Protein AF-A0AAE8IS30-F1 (afdb_monomer)

Radius of gyration: 17.92 Å; Cα contacts (8 Å, |Δi|>4): 76; chains: 1; bounding box: 55×31×48 Å

Secondary structure (DSSP, 8-state):
------------------HHHHHHHTTS-HHHHHHHHHHHHH-SS-S-EEEEHHHHHHHHT--HHHHHHHHHHHHHTTHHHHH-S-EEEE-----------

Sequence (101 aa):
MNNISCASPTSEKFYKLTEAEYLAALQLKPAERDLLFYLRVRDPFGDGLEINVAEIAEALGRHRATINSALNVLRKQGWLEHGFKTVRTIALKTKEAIAEA

St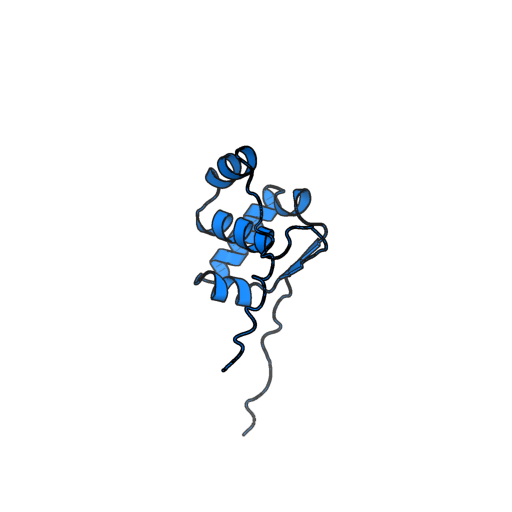ructure (mmCIF, N/CA/C/O backbone):
data_AF-A0AAE8IS30-F1
#
_entry.id   AF-A0AAE8IS30-F1
#
loop_
_atom_site.group_PDB
_atom_site.id
_atom_site.type_symbol
_atom_site.label_atom_id
_atom_site.label_alt_id
_atom_site.label_comp_id
_atom_site.label_asym_id
_atom_site.label_entity_id
_atom_site.label_seq_id
_atom_site.pdbx_PDB_ins_code
_atom_site.Cartn_x
_atom_site.Cartn_y
_atom_site.Cartn_z
_atom_site.occupancy
_atom_site.B_iso_or_equiv
_atom_site.auth_seq_id
_atom_site.auth_comp_id
_atom_site.auth_asym_id
_atom_site.auth_atom_id
_atom_site.pdbx_PDB_model_num
ATOM 1 N N . MET A 1 1 ? -33.528 -4.053 -38.305 1.00 39.59 1 MET A N 1
ATOM 2 C CA . MET A 1 1 ? -33.405 -3.469 -36.954 1.00 39.59 1 MET A CA 1
ATOM 3 C C . MET A 1 1 ? -32.308 -4.219 -36.216 1.00 39.59 1 MET A C 1
ATOM 5 O O . MET A 1 1 ? -32.459 -5.419 -36.034 1.00 39.59 1 MET A O 1
ATOM 9 N N . ASN A 1 2 ? -31.205 -3.562 -35.850 1.00 44.62 2 ASN A N 1
ATOM 10 C CA . ASN A 1 2 ? -30.149 -4.200 -35.058 1.00 44.62 2 ASN A CA 1
ATOM 11 C C . ASN A 1 2 ? -30.464 -4.019 -33.572 1.00 44.62 2 ASN A C 1
ATOM 13 O O . ASN A 1 2 ? -30.446 -2.899 -33.067 1.00 44.62 2 ASN A O 1
ATOM 17 N N . ASN A 1 3 ? -30.760 -5.125 -32.891 1.00 52.59 3 ASN A N 1
ATOM 18 C CA . ASN A 1 3 ? -30.913 -5.167 -31.442 1.00 52.59 3 ASN A CA 1
ATOM 19 C C . ASN A 1 3 ? -29.529 -5.050 -30.797 1.00 52.59 3 ASN A C 1
ATOM 21 O O . ASN A 1 3 ? -28.789 -6.028 -30.716 1.00 52.59 3 ASN A O 1
ATOM 25 N N . ILE A 1 4 ? -29.179 -3.847 -30.348 1.00 60.62 4 ILE A N 1
ATOM 26 C CA . ILE A 1 4 ? -28.051 -3.642 -29.441 1.00 60.62 4 ILE A CA 1
ATOM 27 C C . ILE A 1 4 ? -28.549 -4.060 -28.059 1.00 60.62 4 ILE A C 1
ATOM 29 O O . ILE A 1 4 ? -29.212 -3.296 -27.361 1.00 60.62 4 ILE A O 1
ATOM 33 N N . SER A 1 5 ? -28.292 -5.310 -27.685 1.00 57.50 5 SER A N 1
ATOM 34 C CA . SER A 1 5 ? -28.435 -5.757 -26.304 1.00 57.50 5 SER A CA 1
ATOM 35 C C . SER A 1 5 ? -27.429 -4.977 -25.457 1.00 57.50 5 SER A C 1
ATOM 37 O O . SER A 1 5 ? -26.232 -5.249 -25.510 1.00 57.50 5 SER A O 1
ATOM 39 N N . CYS A 1 6 ? -27.898 -3.976 -24.708 1.00 52.19 6 CYS A N 1
ATOM 40 C CA . CYS A 1 6 ? -27.100 -3.327 -23.675 1.00 52.19 6 CYS A CA 1
ATOM 41 C C . CYS A 1 6 ? -26.669 -4.400 -22.670 1.00 52.19 6 CYS A C 1
ATOM 43 O O . CYS A 1 6 ? -27.495 -4.898 -21.904 1.00 52.19 6 CYS A O 1
ATOM 45 N N . ALA A 1 7 ? -25.389 -4.775 -22.690 1.00 56.78 7 ALA A N 1
ATOM 46 C CA . ALA A 1 7 ? -24.789 -5.518 -21.596 1.00 56.78 7 ALA A CA 1
ATOM 47 C C . ALA A 1 7 ? -24.973 -4.662 -20.337 1.00 56.78 7 ALA A C 1
ATOM 49 O O . ALA A 1 7 ? -24.486 -3.533 -20.272 1.00 56.78 7 ALA A O 1
ATOM 50 N N . SER A 1 8 ? -25.760 -5.155 -19.384 1.00 53.88 8 SER A N 1
ATOM 51 C CA . SER A 1 8 ? -25.936 -4.526 -18.076 1.00 53.88 8 SER A CA 1
ATOM 52 C C . SER A 1 8 ? -24.560 -4.173 -17.502 1.00 53.88 8 SER A C 1
ATOM 54 O O . SER A 1 8 ? -23.682 -5.039 -17.558 1.00 53.88 8 SER A O 1
ATOM 56 N N . PRO A 1 9 ? -24.350 -2.945 -16.982 1.00 52.75 9 PRO A N 1
ATOM 57 C CA . PRO A 1 9 ? -23.058 -2.552 -16.441 1.00 52.75 9 PRO A CA 1
ATOM 58 C C . PRO A 1 9 ? -22.686 -3.572 -15.375 1.00 52.75 9 PRO A C 1
ATOM 60 O O . PRO A 1 9 ? -23.438 -3.777 -14.418 1.00 52.75 9 PRO A O 1
ATOM 63 N N . THR A 1 10 ? -21.570 -4.269 -15.593 1.00 53.75 10 THR A N 1
ATOM 64 C CA . THR A 1 10 ? -20.946 -5.127 -14.593 1.00 53.75 10 THR A CA 1
ATOM 65 C C . THR A 1 10 ? -20.976 -4.342 -13.294 1.00 53.75 10 THR A C 1
ATOM 67 O O . THR A 1 10 ? -20.493 -3.215 -13.261 1.00 53.75 10 THR A O 1
ATOM 70 N N . SER A 1 11 ? -21.637 -4.857 -12.260 1.00 54.97 11 SER A N 1
ATOM 71 C CA . SER A 1 11 ? -21.710 -4.184 -10.968 1.00 54.97 11 SER A CA 1
ATOM 72 C C . SER A 1 11 ? -20.298 -4.160 -10.380 1.00 54.97 11 SER A C 1
ATOM 74 O O . SER A 1 11 ? -19.905 -5.077 -9.657 1.00 54.97 11 SER A O 1
ATOM 76 N N . GLU A 1 12 ? -19.504 -3.171 -10.779 1.00 58.47 12 GLU A N 1
ATOM 77 C CA . GLU A 1 12 ? -18.154 -2.924 -10.304 1.00 58.47 12 GLU A CA 1
ATOM 78 C C . GLU A 1 12 ? -18.292 -2.577 -8.825 1.00 58.47 12 GLU A C 1
ATOM 80 O O . GLU A 1 12 ? -18.749 -1.502 -8.439 1.00 58.47 12 GLU A O 1
ATOM 85 N N . LYS A 1 13 ? -18.021 -3.559 -7.965 1.00 61.16 13 LYS A N 1
ATOM 86 C CA . LYS A 1 13 ? -18.073 -3.379 -6.517 1.00 61.16 13 LYS A CA 1
ATOM 87 C C . LYS A 1 13 ? -16.886 -2.501 -6.129 1.00 61.16 13 LYS A C 1
ATOM 89 O O . LYS A 1 13 ? -15.789 -3.000 -5.905 1.00 61.16 13 LYS A O 1
ATOM 94 N N . PHE A 1 14 ? -17.097 -1.190 -6.099 1.00 66.81 14 PHE A N 1
ATOM 95 C CA . PHE A 1 14 ? -16.091 -0.242 -5.639 1.00 66.81 14 PHE A CA 1
ATOM 96 C C . PHE A 1 14 ? -15.856 -0.405 -4.136 1.00 66.81 14 PHE A C 1
ATOM 98 O O . PHE A 1 14 ? -16.801 -0.565 -3.357 1.00 66.81 14 PHE A O 1
ATOM 105 N N . TYR A 1 15 ? -14.592 -0.330 -3.720 1.00 68.62 15 TYR A N 1
ATOM 106 C CA . TYR A 1 15 ? -14.245 -0.287 -2.305 1.00 68.62 15 TYR A CA 1
ATOM 107 C C . TYR A 1 15 ? -14.795 1.005 -1.686 1.00 68.62 15 TYR A C 1
ATOM 109 O O . TYR A 1 15 ? -14.411 2.107 -2.086 1.00 68.62 15 TYR A O 1
ATOM 117 N N . LYS A 1 16 ? -15.701 0.885 -0.708 1.00 73.56 16 LYS A N 1
ATOM 118 C CA . LYS A 1 16 ? -16.236 2.045 0.009 1.00 73.56 16 LYS A CA 1
ATOM 119 C C . LYS A 1 16 ? -15.232 2.479 1.071 1.00 73.56 16 LYS A C 1
ATOM 121 O O . LYS A 1 16 ? -15.190 1.910 2.156 1.00 73.56 16 LYS A O 1
ATOM 126 N N . LEU A 1 17 ? -14.439 3.494 0.746 1.00 76.88 17 LEU A N 1
ATOM 127 C CA . LEU A 1 17 ? -13.472 4.063 1.674 1.00 76.88 17 LEU A CA 1
ATOM 128 C C . LEU A 1 17 ? -14.189 4.783 2.825 1.00 76.88 17 LEU A C 1
ATOM 130 O O . LEU A 1 17 ? -15.024 5.657 2.590 1.00 76.88 17 LEU A O 1
ATOM 134 N N . THR A 1 18 ? -13.872 4.414 4.065 1.00 82.00 18 THR A N 1
ATOM 135 C CA . THR A 1 18 ? -14.403 5.100 5.250 1.00 82.00 18 THR A CA 1
ATOM 136 C C . THR A 1 18 ? -13.586 6.353 5.579 1.00 82.00 18 THR A C 1
ATOM 138 O O . THR A 1 18 ? -12.395 6.431 5.282 1.00 82.00 18 THR A O 1
ATOM 141 N N . GLU A 1 19 ? -14.214 7.347 6.212 1.00 79.88 19 GLU A N 1
ATOM 142 C CA . GLU A 1 19 ? -13.539 8.599 6.594 1.00 79.88 19 GLU A CA 1
ATOM 143 C C . GLU A 1 19 ? -12.360 8.351 7.547 1.00 79.88 19 GLU A C 1
ATOM 145 O O . GLU A 1 19 ? -11.279 8.904 7.359 1.00 79.88 19 GLU A O 1
ATOM 150 N N . ALA A 1 20 ? -12.536 7.456 8.522 1.00 78.62 20 ALA A N 1
ATOM 151 C CA . ALA A 1 20 ? -11.481 7.081 9.459 1.00 78.62 20 ALA A CA 1
ATOM 152 C C . ALA A 1 20 ? -10.278 6.434 8.751 1.00 78.62 20 ALA A C 1
ATOM 154 O O . ALA A 1 20 ? -9.133 6.785 9.038 1.00 78.62 20 ALA A O 1
ATOM 155 N N . GLU A 1 21 ? -10.523 5.537 7.787 1.00 74.75 21 GLU A N 1
ATOM 156 C CA . GLU A 1 21 ? -9.452 4.958 6.970 1.00 74.75 21 GLU A CA 1
ATOM 157 C C . GLU A 1 21 ? -8.755 6.020 6.121 1.00 74.75 21 GLU A C 1
ATOM 159 O O . GLU A 1 21 ? -7.533 6.000 6.013 1.00 74.75 21 GLU A O 1
ATOM 164 N N . TYR A 1 22 ? -9.501 6.968 5.549 1.00 81.50 22 TYR A N 1
ATOM 165 C CA . TYR A 1 22 ? -8.920 8.047 4.754 1.00 81.50 22 TYR A CA 1
ATOM 166 C C . TYR A 1 22 ? -8.019 8.970 5.587 1.00 81.50 22 TYR A C 1
ATOM 168 O O . TYR A 1 22 ? -6.905 9.285 5.166 1.00 81.50 22 TYR A O 1
ATOM 176 N N . LEU A 1 23 ? -8.453 9.359 6.789 1.00 83.56 23 LEU A N 1
ATOM 177 C CA . LEU A 1 23 ? -7.661 10.188 7.704 1.00 83.56 23 LEU A CA 1
ATOM 178 C C . LEU A 1 23 ? -6.384 9.483 8.161 1.00 83.56 23 LEU A C 1
ATOM 180 O O . LEU A 1 23 ? -5.316 10.091 8.201 1.00 83.56 23 LEU A O 1
ATOM 184 N N . ALA A 1 24 ? -6.470 8.191 8.460 1.00 79.62 24 ALA A N 1
ATOM 185 C CA . ALA A 1 24 ? -5.298 7.418 8.831 1.00 79.62 24 ALA A CA 1
ATOM 186 C C . ALA A 1 24 ? -4.371 7.176 7.618 1.00 79.62 24 ALA A C 1
ATOM 188 O O . ALA A 1 24 ? -3.151 7.250 7.760 1.00 79.62 24 ALA A O 1
ATOM 189 N N . ALA A 1 25 ? -4.925 7.023 6.409 1.00 79.75 25 ALA A N 1
ATOM 190 C CA . ALA A 1 25 ? -4.168 6.939 5.159 1.00 79.75 25 ALA A CA 1
ATOM 191 C C . ALA A 1 25 ? -3.437 8.247 4.791 1.00 79.75 25 ALA A C 1
ATOM 193 O O . ALA A 1 25 ? -2.419 8.206 4.101 1.00 79.75 25 ALA A O 1
ATOM 194 N N . LEU A 1 26 ? -3.922 9.409 5.244 1.00 82.19 26 LEU A N 1
ATOM 195 C CA . LEU A 1 26 ? -3.265 10.705 5.022 1.00 82.19 26 LEU A CA 1
ATOM 196 C C . LEU A 1 26 ? -1.935 10.854 5.773 1.00 82.19 26 LEU A C 1
ATOM 198 O O . LEU A 1 26 ? -1.099 11.647 5.348 1.00 82.19 26 LEU A O 1
ATOM 202 N N . GLN A 1 27 ? -1.723 10.086 6.845 1.00 84.50 27 GLN A N 1
ATOM 203 C CA . GLN A 1 27 ? -0.465 10.091 7.601 1.00 84.50 27 GLN A CA 1
AT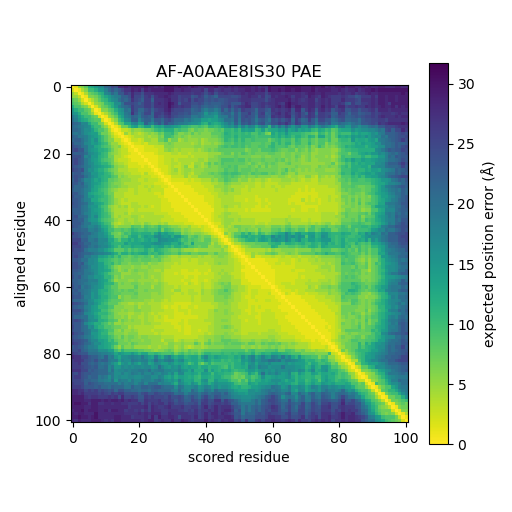OM 204 C C . GLN A 1 27 ? 0.649 9.285 6.914 1.00 84.50 27 GLN A C 1
ATOM 206 O O . GLN A 1 27 ? 1.812 9.363 7.314 1.00 84.50 27 GLN A O 1
ATOM 211 N N . LEU A 1 28 ? 0.305 8.504 5.887 1.00 84.06 28 LEU A N 1
ATOM 212 C CA . LEU A 1 28 ? 1.251 7.728 5.095 1.00 84.06 28 LEU A CA 1
ATOM 213 C C . LEU A 1 28 ? 1.823 8.550 3.940 1.00 84.06 28 LEU A C 1
ATOM 215 O O . LEU A 1 28 ? 1.233 9.523 3.460 1.00 84.06 28 LEU A O 1
ATOM 219 N N . LYS A 1 29 ? 2.981 8.124 3.433 1.00 87.50 29 LYS A N 1
ATOM 220 C CA . LYS A 1 29 ? 3.536 8.722 2.217 1.00 87.50 29 LYS A CA 1
ATOM 221 C C . LYS A 1 29 ? 2.607 8.456 1.030 1.00 87.50 29 LYS A C 1
ATOM 223 O O . LYS A 1 29 ? 1.948 7.416 0.986 1.00 87.50 29 LYS A O 1
ATOM 228 N N . PRO A 1 30 ? 2.624 9.316 -0.006 1.00 85.75 30 PRO A N 1
ATOM 229 C CA . PRO A 1 30 ? 1.774 9.141 -1.182 1.00 85.75 30 PRO A CA 1
ATOM 230 C C . PRO A 1 30 ? 1.877 7.737 -1.792 1.00 85.75 30 PRO A C 1
ATOM 232 O O . PRO A 1 30 ? 0.860 7.099 -2.020 1.00 85.75 30 PRO A O 1
ATOM 235 N N . ALA A 1 31 ? 3.099 7.211 -1.934 1.00 84.00 31 ALA A N 1
ATOM 236 C CA . ALA A 1 31 ? 3.334 5.880 -2.495 1.00 84.00 31 ALA A CA 1
ATOM 237 C C . ALA A 1 31 ? 2.817 4.726 -1.614 1.00 84.00 31 ALA A C 1
ATOM 239 O O . ALA A 1 31 ? 2.450 3.677 -2.134 1.00 84.00 31 ALA A O 1
ATOM 240 N N . GLU A 1 32 ? 2.797 4.903 -0.291 1.00 85.31 32 GLU A N 1
ATOM 241 C CA . GLU A 1 32 ? 2.268 3.913 0.657 1.00 85.31 32 GLU A CA 1
ATOM 242 C C . GLU A 1 32 ? 0.739 3.889 0.618 1.00 85.31 32 GLU A C 1
ATOM 244 O O . GLU A 1 32 ? 0.131 2.822 0.599 1.00 85.31 32 GLU A O 1
ATOM 249 N N . ARG A 1 33 ? 0.123 5.069 0.537 1.00 87.25 33 ARG A N 1
ATOM 250 C CA . ARG A 1 33 ? -1.324 5.230 0.398 1.00 87.25 33 ARG A CA 1
ATOM 251 C C . ARG A 1 33 ? -1.844 4.693 -0.936 1.00 87.25 33 ARG A C 1
ATOM 253 O O . ARG A 1 33 ? -2.824 3.954 -0.940 1.00 87.25 33 ARG A O 1
ATOM 260 N N . ASP A 1 34 ? -1.181 5.026 -2.043 1.00 86.88 34 ASP A N 1
ATOM 261 C CA . ASP A 1 34 ? -1.549 4.530 -3.377 1.00 86.88 34 ASP A CA 1
ATOM 262 C C . ASP A 1 34 ? -1.519 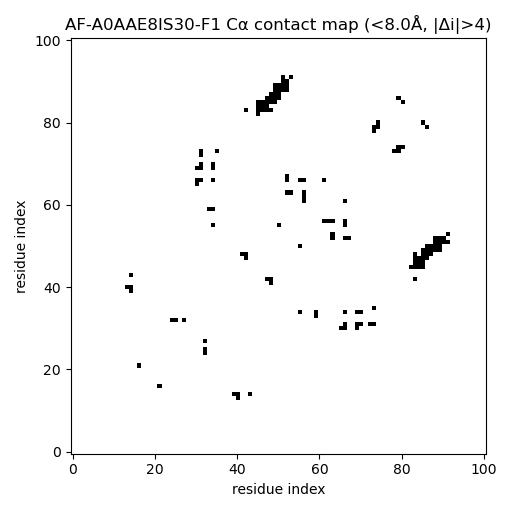2.996 -3.404 1.00 86.88 34 ASP A C 1
ATOM 264 O O . ASP A 1 34 ? -2.442 2.346 -3.895 1.00 86.88 34 ASP A O 1
ATOM 268 N N . LEU A 1 35 ? -0.484 2.412 -2.794 1.00 86.38 35 LEU A N 1
ATOM 269 C CA . LEU A 1 35 ? -0.353 0.972 -2.635 1.00 86.38 35 LEU A CA 1
ATOM 270 C C . LEU A 1 35 ? -1.478 0.380 -1.773 1.00 86.38 35 LEU A C 1
ATOM 272 O O . LEU A 1 35 ? -2.092 -0.601 -2.181 1.00 86.38 35 LEU A O 1
ATOM 276 N N . LEU A 1 36 ? -1.774 0.966 -0.608 1.00 85.31 36 LEU A N 1
ATOM 277 C CA . LEU A 1 36 ? -2.854 0.511 0.276 1.00 85.31 36 LEU A CA 1
ATOM 278 C C . LEU A 1 36 ? -4.198 0.462 -0.467 1.00 85.31 36 LEU A C 1
ATOM 280 O O . LEU A 1 36 ? -4.909 -0.542 -0.407 1.00 85.31 36 LEU A O 1
ATOM 284 N N . PHE A 1 37 ? -4.534 1.527 -1.197 1.00 84.12 37 PHE A N 1
ATOM 285 C CA . PHE A 1 37 ? -5.786 1.597 -1.947 1.00 84.12 37 PHE A CA 1
ATOM 286 C C . PHE A 1 37 ? -5.816 0.630 -3.125 1.00 84.12 37 PHE A C 1
ATOM 288 O O . PHE A 1 37 ? -6.837 -0.021 -3.343 1.00 84.12 37 PHE A O 1
ATOM 295 N N . TYR A 1 38 ? -4.696 0.456 -3.828 1.00 85.75 38 TYR A N 1
ATOM 296 C CA . TYR A 1 38 ? -4.586 -0.551 -4.880 1.00 85.75 38 TYR A CA 1
ATOM 297 C C . TYR A 1 38 ? -4.891 -1.962 -4.352 1.00 85.75 38 TYR A C 1
ATOM 299 O O . TYR A 1 38 ? -5.652 -2.711 -4.969 1.00 85.75 38 TYR A O 1
ATOM 307 N N . LEU A 1 39 ? -4.360 -2.309 -3.176 1.00 81.19 39 LEU A N 1
ATOM 308 C CA . LEU A 1 39 ? -4.616 -3.604 -2.541 1.00 81.19 39 LEU A CA 1
ATOM 309 C C . LEU A 1 39 ? -6.080 -3.768 -2.123 1.00 81.19 39 LEU A C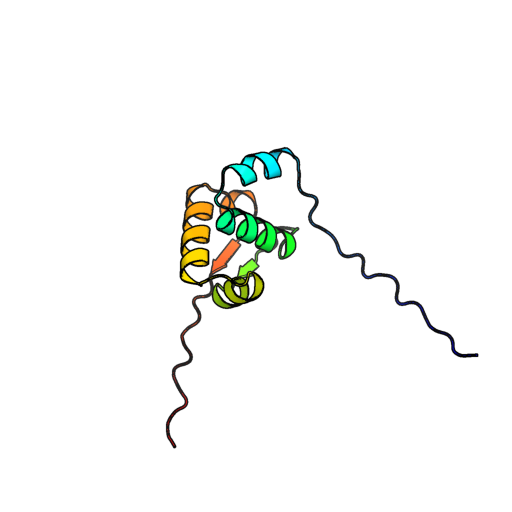 1
ATOM 311 O O . LEU A 1 39 ? -6.662 -4.821 -2.367 1.00 81.19 39 LEU A O 1
ATOM 315 N N . ARG A 1 40 ? -6.700 -2.728 -1.555 1.00 79.38 40 ARG A N 1
ATOM 316 C CA . ARG A 1 40 ? -8.116 -2.755 -1.145 1.00 79.38 40 ARG A CA 1
ATOM 317 C C . ARG A 1 40 ? -9.081 -2.928 -2.313 1.00 79.38 40 ARG A C 1
ATOM 319 O O . ARG A 1 40 ? -10.098 -3.596 -2.167 1.00 79.38 40 ARG A O 1
ATOM 326 N N . VAL A 1 41 ? -8.770 -2.341 -3.467 1.00 81.81 41 VAL A N 1
ATOM 327 C CA . VAL A 1 41 ? -9.576 -2.515 -4.685 1.00 81.81 41 VAL A CA 1
ATOM 328 C C . VAL A 1 41 ? -9.436 -3.933 -5.238 1.00 81.81 41 VAL A C 1
ATOM 330 O O . VAL A 1 41 ? -10.411 -4.497 -5.727 1.00 81.81 41 VAL A O 1
ATOM 333 N N . ARG A 1 42 ? -8.239 -4.524 -5.152 1.00 79.56 42 ARG A N 1
ATOM 334 C CA . ARG A 1 42 ? -7.975 -5.892 -5.619 1.00 79.56 42 ARG A CA 1
ATOM 335 C C . ARG A 1 42 ? -8.590 -6.967 -4.729 1.00 79.56 42 ARG A C 1
ATOM 337 O O . ARG A 1 42 ? -9.044 -7.974 -5.261 1.00 79.56 42 ARG A O 1
ATOM 344 N N . ASP A 1 43 ? -8.595 -6.761 -3.417 1.00 73.75 43 ASP A N 1
ATOM 345 C CA . ASP A 1 43 ? -9.17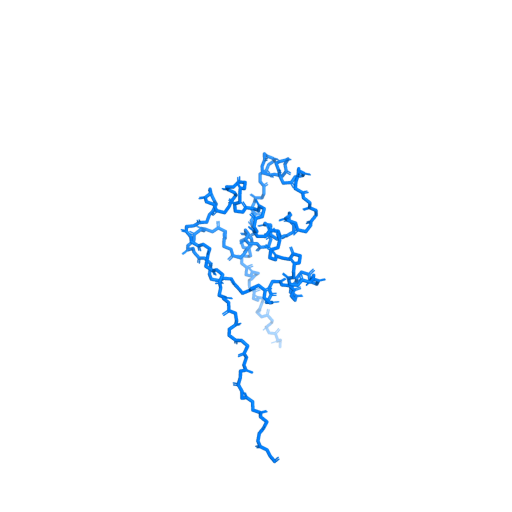9 -7.692 -2.451 1.00 73.75 43 ASP A CA 1
ATOM 346 C C . ASP A 1 43 ? -10.115 -6.956 -1.477 1.00 73.75 43 ASP A C 1
ATOM 348 O O . ASP A 1 43 ? -9.755 -6.685 -0.329 1.00 73.75 43 ASP A O 1
ATOM 352 N N . PRO A 1 44 ? -11.332 -6.600 -1.928 1.00 67.56 44 PRO A N 1
ATOM 353 C CA . PRO A 1 44 ? -12.298 -5.892 -1.093 1.00 67.56 44 PRO A CA 1
ATOM 354 C C . PRO A 1 44 ? -12.903 -6.777 0.007 1.00 67.56 44 PRO A C 1
ATOM 356 O O . PRO A 1 44 ? -13.453 -6.242 0.968 1.00 67.56 44 PRO A O 1
ATOM 359 N N . PHE A 1 45 ? -12.818 -8.109 -0.120 1.00 64.94 45 PHE A N 1
ATOM 360 C CA . PHE A 1 45 ? -13.433 -9.073 0.805 1.00 64.94 45 PHE A CA 1
ATOM 361 C C . PHE A 1 45 ? -12.428 -9.812 1.698 1.00 64.94 45 PHE A C 1
ATOM 363 O O . PHE A 1 45 ? -12.842 -10.511 2.624 1.00 64.94 45 PHE A O 1
ATOM 370 N N . GLY A 1 46 ? -11.123 -9.617 1.489 1.00 65.12 46 GLY A N 1
ATOM 371 C CA . GLY A 1 46 ? -10.101 -10.183 2.361 1.00 65.12 46 GLY A CA 1
ATOM 372 C C . GLY A 1 46 ? -9.915 -11.689 2.171 1.00 65.12 46 GLY A C 1
ATOM 373 O O . GLY A 1 46 ? -9.544 -12.357 3.136 1.00 65.12 46 GLY A O 1
ATOM 374 N N . ASP A 1 47 ? -10.195 -12.245 0.987 1.00 63.75 47 ASP A N 1
ATOM 375 C CA . ASP A 1 47 ? -10.073 -13.692 0.724 1.00 63.75 47 ASP A CA 1
ATOM 376 C C . ASP A 1 47 ? -8.618 -14.147 0.518 1.00 63.75 47 ASP A C 1
ATOM 378 O O . ASP A 1 47 ? -8.336 -15.336 0.369 1.00 63.75 47 ASP A O 1
ATOM 382 N N . GLY A 1 48 ? -7.676 -13.207 0.625 1.00 63.12 48 GLY A N 1
ATOM 383 C CA . GLY A 1 48 ? -6.254 -13.455 0.469 1.00 63.12 48 GLY A CA 1
ATOM 384 C C . GLY A 1 48 ? -5.821 -13.103 -0.944 1.00 63.12 48 GLY A C 1
ATOM 385 O O . GLY A 1 48 ? -6.402 -13.549 -1.931 1.00 63.12 48 GLY A O 1
ATOM 386 N N . LEU A 1 49 ? -4.776 -12.284 -1.033 1.00 69.50 49 LEU A N 1
ATOM 387 C CA . LEU A 1 49 ? -4.272 -11.770 -2.295 1.00 69.50 49 LEU A CA 1
ATOM 388 C C . LEU A 1 49 ? -2.805 -12.160 -2.441 1.00 69.50 49 LEU A C 1
ATOM 390 O O . LEU A 1 49 ? -1.937 -11.733 -1.670 1.00 69.50 49 LEU A O 1
ATOM 394 N N . GLU A 1 50 ? -2.522 -12.965 -3.460 1.00 70.12 50 GLU A N 1
ATOM 395 C CA . GLU A 1 50 ? -1.161 -13.130 -3.952 1.00 70.12 50 GLU A CA 1
ATOM 396 C C . GLU A 1 50 ? -0.826 -11.924 -4.816 1.00 70.12 50 GLU A C 1
ATOM 398 O O . GLU A 1 50 ? -1.467 -11.660 -5.833 1.00 70.12 50 GLU A O 1
ATOM 403 N N . ILE A 1 51 ? 0.164 -11.154 -4.374 1.00 73.44 51 ILE A N 1
ATOM 404 C CA . ILE A 1 51 ? 0.560 -9.925 -5.048 1.00 73.44 51 ILE A CA 1
ATOM 405 C C . ILE A 1 51 ? 2.002 -9.995 -5.495 1.00 73.44 51 ILE A C 1
ATOM 407 O O . ILE A 1 51 ? 2.923 -10.305 -4.735 1.00 73.44 51 ILE A O 1
ATOM 411 N N . ASN A 1 52 ? 2.185 -9.622 -6.751 1.00 80.25 52 ASN A N 1
ATOM 412 C CA . ASN A 1 52 ? 3.474 -9.480 -7.380 1.00 80.25 52 ASN A CA 1
ATOM 413 C C . ASN A 1 52 ? 3.907 -8.012 -7.343 1.00 80.25 52 ASN A C 1
ATOM 415 O O . ASN A 1 52 ? 3.248 -7.127 -7.890 1.00 80.25 52 ASN A O 1
ATOM 419 N N . VAL A 1 53 ? 5.053 -7.755 -6.714 1.00 80.12 53 VAL A N 1
ATOM 420 C CA . VAL A 1 53 ? 5.606 -6.402 -6.570 1.00 80.12 53 VAL A CA 1
ATOM 421 C C . VAL A 1 53 ? 5.898 -5.757 -7.927 1.00 80.12 53 VAL A C 1
ATOM 423 O O . VAL A 1 53 ? 5.771 -4.542 -8.054 1.00 80.12 53 VAL A O 1
ATOM 426 N N . ALA A 1 54 ? 6.279 -6.537 -8.944 1.00 78.44 54 ALA A N 1
ATOM 427 C CA . ALA A 1 54 ? 6.539 -5.994 -10.274 1.00 78.44 54 ALA A CA 1
ATOM 428 C C . ALA A 1 54 ? 5.255 -5.520 -10.956 1.00 78.44 54 ALA A C 1
ATOM 430 O O . ALA A 1 54 ? 5.232 -4.398 -11.446 1.00 78.44 54 ALA A O 1
ATOM 431 N N . GLU A 1 55 ? 4.187 -6.313 -10.897 1.00 82.94 55 GLU A N 1
ATOM 432 C CA . GLU A 1 55 ? 2.898 -5.930 -11.481 1.00 82.94 55 GLU A CA 1
ATOM 433 C C . GLU A 1 55 ? 2.307 -4.708 -10.781 1.00 82.94 55 GLU A C 1
ATOM 435 O O . GLU A 1 55 ? 1.777 -3.817 -11.434 1.00 82.94 55 GLU A O 1
ATOM 440 N N . ILE A 1 56 ? 2.450 -4.616 -9.455 1.00 84.56 56 ILE A N 1
ATOM 441 C CA . ILE A 1 56 ? 2.029 -3.422 -8.714 1.00 84.56 56 ILE A CA 1
ATOM 442 C C . ILE A 1 56 ? 2.860 -2.200 -9.121 1.00 84.56 56 ILE A C 1
ATOM 444 O O . ILE A 1 56 ? 2.322 -1.109 -9.289 1.00 84.56 56 ILE A O 1
ATOM 448 N N . ALA A 1 57 ? 4.175 -2.370 -9.263 1.00 84.75 57 ALA A N 1
ATOM 449 C CA . ALA A 1 57 ? 5.068 -1.299 -9.684 1.00 84.75 57 ALA A CA 1
ATOM 450 C C . ALA A 1 57 ? 4.702 -0.780 -11.086 1.00 84.75 57 ALA A C 1
ATOM 452 O O . ALA A 1 57 ? 4.675 0.432 -11.289 1.00 84.75 57 ALA A O 1
ATOM 453 N N . GLU A 1 58 ? 4.362 -1.678 -12.014 1.00 86.75 58 GLU A N 1
ATOM 454 C CA . GLU A 1 58 ? 3.878 -1.333 -13.355 1.00 86.75 58 GLU A CA 1
ATOM 455 C C . GLU A 1 58 ? 2.503 -0.655 -13.311 1.00 86.75 58 GLU A C 1
ATOM 457 O O . GLU A 1 58 ? 2.333 0.404 -13.910 1.00 86.75 58 GLU A O 1
ATOM 462 N N . ALA A 1 59 ? 1.555 -1.189 -12.535 1.00 86.25 59 ALA A N 1
ATOM 463 C CA . ALA A 1 59 ? 0.210 -0.628 -12.403 1.00 86.25 59 ALA A CA 1
ATOM 464 C C . ALA A 1 59 ? 0.201 0.777 -11.776 1.00 86.25 59 ALA A C 1
ATOM 466 O O . ALA A 1 59 ? -0.580 1.634 -12.180 1.00 86.25 59 ALA A O 1
ATOM 467 N N . LEU A 1 60 ? 1.075 1.023 -10.795 1.00 85.56 60 LEU A N 1
ATOM 468 C CA . LEU A 1 60 ? 1.207 2.319 -10.124 1.00 85.56 60 LEU A CA 1
ATOM 469 C C . LEU A 1 60 ? 2.215 3.257 -10.810 1.00 85.56 60 LEU A C 1
ATOM 471 O O . LEU A 1 60 ? 2.362 4.403 -10.381 1.00 85.56 60 LEU A O 1
ATOM 475 N N . GLY A 1 61 ? 2.950 2.791 -11.827 1.00 86.94 61 GLY A N 1
ATOM 476 C CA . GLY A 1 61 ? 4.012 3.562 -12.483 1.00 86.94 61 GLY A CA 1
ATOM 477 C C . GLY A 1 61 ? 5.146 3.973 -11.532 1.00 86.94 61 GLY A C 1
ATOM 478 O O . GLY A 1 61 ? 5.696 5.070 -11.641 1.00 86.94 61 GLY A O 1
ATOM 479 N N . ARG A 1 62 ? 5.479 3.130 -10.547 1.00 86.00 62 ARG A N 1
ATOM 480 C CA . ARG A 1 62 ? 6.505 3.398 -9.521 1.00 86.00 62 ARG A CA 1
ATOM 481 C C . ARG A 1 62 ? 7.657 2.404 -9.608 1.00 86.00 62 ARG A C 1
ATOM 483 O O . ARG A 1 62 ? 7.523 1.304 -10.126 1.00 86.00 62 ARG A O 1
ATOM 490 N N . HIS A 1 63 ? 8.802 2.753 -9.023 1.00 86.38 63 HIS A N 1
ATOM 491 C CA . HIS A 1 63 ? 9.910 1.809 -8.900 1.00 86.38 63 HIS A CA 1
ATOM 492 C C . HIS A 1 63 ? 9.601 0.693 -7.893 1.00 86.38 63 HIS A C 1
ATOM 494 O O . HIS A 1 63 ? 9.082 0.935 -6.80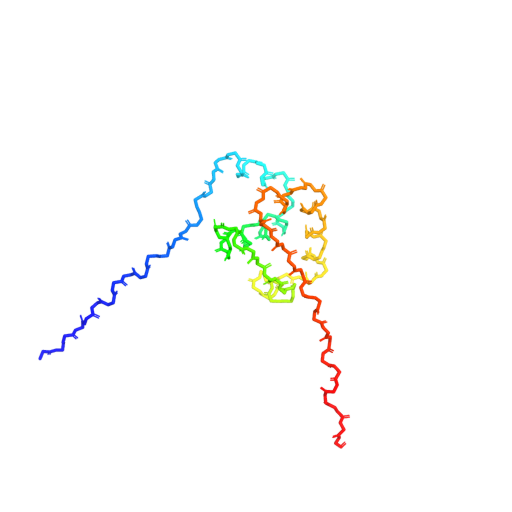2 1.00 86.38 63 HIS A O 1
ATOM 500 N N . ARG A 1 64 ? 10.042 -0.531 -8.213 1.00 82.69 64 ARG A N 1
ATOM 501 C CA . ARG A 1 64 ? 9.917 -1.715 -7.340 1.00 82.69 64 ARG A CA 1
ATOM 502 C C . ARG A 1 64 ? 10.503 -1.492 -5.942 1.00 82.69 64 ARG A C 1
ATOM 504 O O . ARG A 1 64 ? 9.943 -1.968 -4.962 1.00 82.69 64 ARG A O 1
ATOM 511 N N . ALA A 1 65 ? 11.603 -0.742 -5.833 1.00 83.62 65 ALA A N 1
ATOM 512 C CA . ALA A 1 65 ? 12.212 -0.395 -4.546 1.00 83.62 65 ALA A CA 1
ATOM 513 C C . ALA A 1 65 ? 11.273 0.453 -3.670 1.00 83.62 65 ALA A C 1
ATOM 515 O O . ALA A 1 65 ? 11.162 0.217 -2.468 1.00 83.62 65 ALA A O 1
ATOM 516 N N . THR A 1 66 ? 10.548 1.396 -4.278 1.00 85.31 66 THR A N 1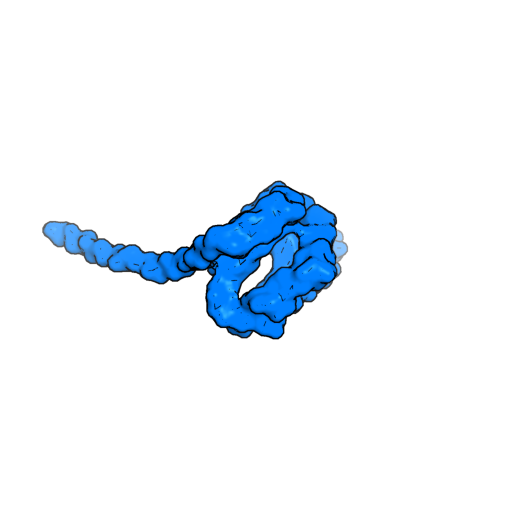
ATOM 517 C CA . THR A 1 66 ? 9.551 2.226 -3.594 1.00 85.31 66 THR A CA 1
ATOM 518 C C . THR A 1 66 ? 8.382 1.379 -3.101 1.00 85.31 66 THR A C 1
ATOM 520 O O . THR A 1 66 ? 7.988 1.526 -1.948 1.00 85.31 66 THR A O 1
ATOM 523 N N . ILE A 1 67 ? 7.885 0.447 -3.923 1.00 86.06 67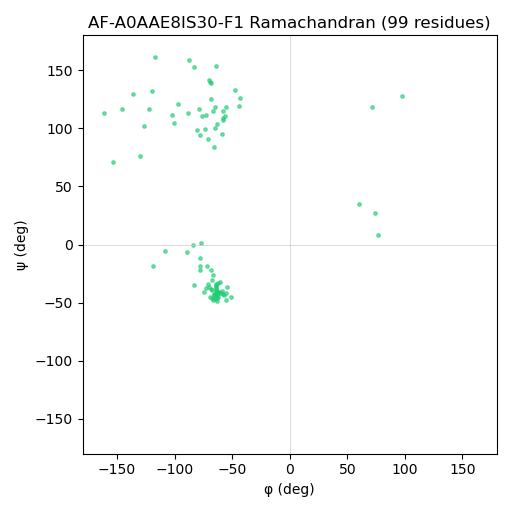 ILE A N 1
ATOM 524 C CA . ILE A 1 67 ? 6.805 -0.473 -3.530 1.00 86.06 67 ILE A CA 1
ATOM 525 C C . ILE A 1 67 ? 7.252 -1.412 -2.403 1.00 86.06 67 ILE A C 1
ATOM 527 O O . ILE A 1 67 ? 6.526 -1.581 -1.431 1.00 86.06 67 ILE A O 1
ATOM 531 N N . ASN A 1 68 ? 8.466 -1.967 -2.473 1.00 84.44 68 ASN A N 1
ATOM 532 C CA . ASN A 1 68 ? 9.016 -2.804 -1.401 1.00 84.44 68 ASN A CA 1
ATOM 533 C C . ASN A 1 68 ? 9.178 -2.037 -0.082 1.00 84.44 68 ASN A C 1
ATOM 535 O O . ASN A 1 68 ? 8.856 -2.560 0.985 1.00 84.44 68 ASN A O 1
ATOM 539 N N . SER A 1 69 ? 9.656 -0.792 -0.147 1.00 85.62 69 SER A N 1
ATOM 540 C CA . SER A 1 69 ? 9.761 0.071 1.032 1.00 85.62 69 SER A CA 1
ATOM 541 C C . SER A 1 69 ? 8.380 0.358 1.625 1.00 85.62 69 SER A C 1
ATOM 543 O O . SER A 1 69 ? 8.170 0.167 2.822 1.00 85.62 69 SER A O 1
ATOM 545 N N . ALA A 1 70 ? 7.412 0.704 0.772 1.00 85.81 70 ALA A N 1
ATOM 546 C CA . ALA A 1 70 ? 6.037 0.971 1.172 1.00 85.81 70 ALA A CA 1
ATOM 547 C C . ALA A 1 70 ? 5.354 -0.256 1.800 1.00 85.81 70 ALA A C 1
ATOM 549 O O . ALA A 1 70 ? 4.768 -0.144 2.873 1.00 85.81 70 ALA A O 1
ATOM 550 N N . LEU A 1 71 ? 5.502 -1.444 1.200 1.00 84.69 71 LEU A N 1
ATOM 551 C CA . LEU A 1 71 ? 5.035 -2.716 1.769 1.00 84.69 71 LEU A CA 1
ATOM 552 C C . LEU A 1 71 ? 5.614 -2.952 3.164 1.00 84.69 71 LEU A C 1
ATOM 554 O O . LEU A 1 71 ? 4.909 -3.391 4.071 1.00 84.69 71 LEU A O 1
ATOM 558 N N . ASN A 1 72 ? 6.900 -2.651 3.353 1.00 84.38 72 ASN A N 1
ATOM 559 C CA . ASN A 1 72 ? 7.546 -2.838 4.642 1.00 84.38 72 ASN A CA 1
ATOM 560 C C . ASN A 1 72 ? 7.007 -1.873 5.708 1.00 84.38 72 ASN A C 1
ATOM 562 O O . ASN A 1 72 ? 6.820 -2.285 6.851 1.00 84.38 72 ASN A O 1
ATOM 566 N N . VAL A 1 73 ? 6.734 -0.615 5.345 1.00 86.12 73 VAL A N 1
ATOM 567 C CA . VAL A 1 73 ? 6.122 0.373 6.250 1.00 86.12 73 VAL A CA 1
ATOM 568 C C . VAL A 1 73 ? 4.691 -0.031 6.600 1.00 86.12 73 VAL A C 1
ATOM 570 O O . VAL A 1 73 ? 4.357 -0.085 7.782 1.00 86.12 73 VAL A O 1
ATOM 573 N N . LEU A 1 74 ? 3.880 -0.399 5.604 1.00 82.88 74 LEU A N 1
ATOM 574 C CA . LEU A 1 74 ? 2.499 -0.849 5.803 1.00 82.88 74 LEU A CA 1
ATOM 575 C C . LEU A 1 74 ? 2.417 -2.081 6.710 1.00 82.88 74 LEU A C 1
ATOM 577 O O . LEU A 1 74 ? 1.555 -2.146 7.584 1.00 82.88 74 LEU A O 1
ATOM 581 N N . ARG A 1 75 ? 3.346 -3.030 6.549 1.00 82.12 75 ARG A N 1
ATOM 582 C CA . ARG A 1 75 ? 3.470 -4.196 7.431 1.00 82.12 75 ARG A CA 1
ATOM 583 C C . ARG A 1 75 ? 3.862 -3.799 8.853 1.00 82.12 75 ARG A C 1
ATOM 585 O O . ARG A 1 75 ? 3.234 -4.256 9.793 1.00 82.12 75 ARG A O 1
ATOM 592 N N . LYS A 1 76 ? 4.867 -2.932 9.023 1.00 82.00 76 LYS A N 1
ATOM 593 C CA . LYS A 1 76 ? 5.305 -2.466 10.354 1.00 82.00 76 LYS A CA 1
ATOM 594 C C . LYS A 1 76 ? 4.219 -1.706 11.110 1.00 82.00 76 LYS A C 1
ATOM 596 O O . LYS A 1 76 ? 4.179 -1.765 12.330 1.00 82.00 76 LYS A O 1
ATOM 601 N N . GLN A 1 77 ? 3.377 -0.976 10.389 1.00 80.38 77 GLN A N 1
ATOM 602 C CA . GLN A 1 77 ? 2.250 -0.246 10.957 1.00 80.38 77 GLN A CA 1
ATOM 603 C C . GLN A 1 77 ? 0.994 -1.121 11.148 1.00 80.38 77 GLN A C 1
ATOM 605 O O . GLN A 1 77 ? -0.016 -0.615 11.622 1.00 80.38 77 GLN A O 1
ATOM 610 N N . GLY A 1 78 ? 1.034 -2.412 10.793 1.00 75.19 78 GLY A N 1
ATOM 611 C CA . GLY A 1 78 ? -0.072 -3.351 11.022 1.00 75.19 78 GLY A CA 1
ATOM 612 C C . GLY A 1 78 ? -1.254 -3.220 10.053 1.00 75.19 78 GLY A C 1
ATOM 613 O O . GLY A 1 78 ? -2.269 -3.893 10.223 1.00 75.19 78 GLY A O 1
ATOM 614 N N . TRP A 1 79 ? -1.144 -2.404 8.999 1.00 75.81 79 TRP A N 1
ATOM 615 C CA . TRP A 1 79 ? -2.228 -2.202 8.026 1.00 75.81 79 TRP A CA 1
ATOM 616 C C . TRP A 1 79 ? -2.581 -3.468 7.247 1.00 75.81 79 TRP A C 1
ATOM 618 O O . TRP A 1 79 ? -3.743 -3.699 6.915 1.00 75.81 79 TRP A O 1
ATOM 628 N N . LEU A 1 80 ? -1.573 -4.291 6.950 1.00 68.75 80 LEU A N 1
ATOM 629 C CA . LEU A 1 80 ? -1.760 -5.532 6.199 1.00 68.75 80 LEU A CA 1
ATOM 630 C C . LEU A 1 80 ? -2.343 -6.658 7.069 1.00 68.75 80 LEU A C 1
ATOM 632 O O . LEU A 1 80 ? -2.970 -7.555 6.521 1.00 68.75 80 LEU A O 1
ATOM 636 N N . GLU A 1 81 ? -2.196 -6.590 8.397 1.00 62.91 81 GLU A N 1
ATOM 637 C CA . GLU A 1 81 ? -2.752 -7.577 9.339 1.00 62.91 81 GLU A CA 1
ATOM 638 C C . GLU A 1 81 ? -4.221 -7.296 9.681 1.00 62.91 81 GLU A C 1
ATOM 640 O O . GLU A 1 81 ? -5.010 -8.225 9.825 1.00 62.91 81 GLU A O 1
ATOM 645 N N . HIS A 1 82 ? -4.622 -6.024 9.759 1.00 52.91 82 HIS A N 1
ATOM 646 C CA . HIS A 1 82 ? -6.007 -5.652 10.067 1.00 52.91 82 HIS A CA 1
ATOM 647 C C . HIS A 1 82 ? -6.980 -5.779 8.883 1.00 52.91 82 HIS A C 1
ATOM 649 O O . HIS A 1 82 ? -8.193 -5.797 9.095 1.00 52.91 82 HIS A O 1
ATOM 655 N N . GLY A 1 83 ? -6.480 -5.832 7.643 1.00 50.03 83 GLY A N 1
ATOM 656 C CA . GLY A 1 83 ? -7.309 -5.714 6.438 1.00 50.03 83 GLY A CA 1
ATOM 657 C C . GLY A 1 83 ? -7.305 -6.908 5.485 1.00 50.03 83 GLY A C 1
ATOM 658 O O . GLY A 1 83 ? -8.221 -7.004 4.672 1.00 50.03 83 GLY A O 1
ATOM 659 N N . PHE A 1 84 ? -6.313 -7.797 5.564 1.00 55.31 84 PHE A N 1
ATOM 660 C CA . PHE A 1 84 ? -6.117 -8.874 4.593 1.00 55.31 84 PHE A CA 1
ATOM 661 C C . PHE A 1 84 ? -5.797 -10.184 5.316 1.00 55.31 84 PHE A C 1
ATOM 663 O O . PHE A 1 84 ? -4.890 -10.230 6.143 1.00 55.31 84 PHE A O 1
ATOM 670 N N . LYS A 1 85 ? -6.500 -11.280 4.988 1.00 48.22 85 LYS A N 1
ATOM 671 C CA . LYS A 1 85 ? -6.234 -12.590 5.615 1.00 48.22 85 LYS A CA 1
ATOM 672 C C . LYS A 1 85 ? -4.841 -13.121 5.297 1.00 48.22 85 LYS A C 1
ATOM 674 O O . LYS A 1 85 ? -4.253 -13.838 6.106 1.00 48.22 85 LYS A O 1
ATOM 679 N N . THR A 1 86 ? -4.315 -12.851 4.102 1.00 50.19 86 THR A N 1
ATOM 680 C CA . THR A 1 86 ? -2.961 -13.272 3.726 1.00 50.19 86 THR A CA 1
ATOM 681 C C . THR A 1 86 ? -2.464 -12.453 2.543 1.00 50.19 86 THR A C 1
ATOM 683 O O . THR A 1 86 ? -2.978 -12.579 1.436 1.00 50.19 86 THR A O 1
ATOM 686 N N . VAL A 1 87 ? -1.443 -11.628 2.768 1.00 54.78 87 VAL A N 1
ATOM 687 C CA . VAL A 1 87 ? -0.703 -10.958 1.696 1.00 54.78 87 VAL A CA 1
ATOM 688 C C . VAL A 1 87 ? 0.590 -11.722 1.478 1.00 54.78 87 VAL A C 1
ATOM 690 O O . VAL A 1 87 ? 1.515 -11.640 2.288 1.00 54.78 87 VAL A O 1
ATOM 693 N N . ARG A 1 88 ? 0.651 -12.500 0.396 1.00 55.59 88 ARG A N 1
ATOM 694 C CA . ARG A 1 88 ? 1.874 -13.209 0.009 1.00 55.59 88 ARG A CA 1
ATOM 695 C C . ARG A 1 88 ? 2.523 -12.445 -1.128 1.00 55.59 88 ARG A C 1
ATOM 697 O O . ARG A 1 88 ? 1.992 -12.375 -2.232 1.00 55.59 88 ARG A O 1
ATOM 704 N N . THR A 1 89 ? 3.676 -11.854 -0.840 1.00 56.06 89 THR A N 1
ATOM 705 C CA . THR A 1 89 ? 4.551 -11.326 -1.882 1.00 56.06 89 THR A CA 1
ATOM 706 C C . THR A 1 89 ? 5.200 -12.498 -2.591 1.00 56.06 89 THR A C 1
ATOM 708 O O . THR A 1 89 ? 6.045 -13.184 -2.010 1.00 56.06 89 THR A O 1
ATOM 711 N N . ILE A 1 90 ? 4.828 -12.713 -3.845 1.00 51.19 90 ILE A N 1
ATOM 712 C CA . ILE A 1 90 ? 5.558 -13.629 -4.713 1.00 51.19 90 ILE A CA 1
ATOM 713 C C . ILE A 1 90 ? 6.827 -12.896 -5.143 1.00 51.19 90 ILE A C 1
ATOM 715 O O . ILE A 1 90 ? 6.772 -11.898 -5.865 1.00 51.19 90 ILE A O 1
ATOM 719 N N . ALA A 1 91 ? 7.984 -13.347 -4.657 1.00 44.84 91 ALA A N 1
ATOM 720 C CA . ALA A 1 91 ? 9.245 -12.933 -5.249 1.00 44.84 91 ALA A CA 1
ATOM 721 C C . ALA A 1 91 ? 9.280 -13.531 -6.655 1.00 44.84 91 ALA A C 1
ATOM 723 O O . ALA A 1 91 ? 9.299 -14.754 -6.808 1.00 44.84 91 ALA A O 1
ATOM 724 N N . LEU A 1 92 ? 9.263 -12.683 -7.683 1.00 42.09 92 LEU A N 1
ATOM 725 C CA . LEU A 1 92 ? 9.597 -13.138 -9.021 1.00 42.09 92 LEU A CA 1
ATOM 726 C C . LEU A 1 92 ? 11.008 -13.717 -8.949 1.00 42.09 92 LEU A C 1
ATOM 728 O O . LEU A 1 92 ? 11.976 -12.973 -8.787 1.00 42.09 92 LEU A O 1
ATOM 732 N N . LYS A 1 93 ? 11.121 -15.045 -9.064 1.00 37.41 93 LYS A N 1
ATOM 733 C CA . LYS A 1 93 ? 12.354 -15.645 -9.557 1.00 37.41 93 LYS A CA 1
ATOM 734 C C . LYS A 1 93 ? 12.573 -14.996 -10.913 1.00 37.41 93 LYS A C 1
ATOM 736 O O . LYS A 1 93 ? 11.754 -15.159 -11.819 1.00 37.41 93 LYS A O 1
ATOM 741 N N . THR A 1 94 ? 13.603 -14.163 -10.998 1.00 38.88 94 THR A N 1
ATOM 742 C CA . THR A 1 94 ? 14.122 -13.649 -12.258 1.00 38.88 94 THR A CA 1
ATOM 743 C C . THR A 1 94 ? 14.150 -14.830 -13.218 1.00 38.88 94 THR A C 1
ATOM 745 O O . THR A 1 94 ? 14.649 -15.888 -12.843 1.00 38.88 94 THR A O 1
ATOM 748 N N . LYS A 1 95 ? 13.532 -14.703 -14.396 1.00 41.12 95 LYS A N 1
ATOM 749 C CA . LYS A 1 95 ? 13.637 -15.733 -15.428 1.00 41.12 95 LYS A CA 1
ATOM 750 C C . LYS A 1 95 ? 15.121 -15.893 -15.771 1.00 41.12 95 LYS A C 1
ATOM 752 O O . LYS A 1 95 ? 15.665 -15.102 -16.532 1.00 41.12 95 LYS A O 1
ATOM 757 N N . GLU A 1 96 ? 15.779 -16.858 -15.142 1.00 49.06 96 GLU A N 1
ATOM 758 C CA . GLU A 1 96 ? 16.976 -17.493 -15.672 1.00 49.06 96 GLU A CA 1
ATOM 759 C C . GLU A 1 96 ? 16.542 -18.334 -16.883 1.00 49.06 96 GLU A C 1
ATOM 761 O O . GLU A 1 96 ? 15.487 -18.968 -16.844 1.00 49.06 96 GLU A O 1
ATOM 766 N N . ALA A 1 97 ? 17.360 -18.308 -17.940 1.00 48.03 97 ALA A N 1
ATOM 767 C CA . ALA A 1 97 ? 17.124 -18.838 -19.291 1.00 48.03 97 ALA A CA 1
ATOM 768 C C . ALA A 1 97 ? 16.092 -18.018 -20.101 1.00 48.03 97 ALA A C 1
ATOM 770 O O . ALA A 1 97 ? 14.934 -17.874 -19.726 1.00 48.03 97 ALA A O 1
ATOM 771 N N . ILE A 1 98 ? 16.447 -17.409 -21.234 1.00 47.00 98 ILE A N 1
ATOM 772 C CA . ILE A 1 98 ? 17.011 -18.052 -22.428 1.00 47.00 98 ILE A CA 1
ATOM 773 C C . ILE A 1 98 ? 18.017 -17.100 -23.096 1.00 47.00 98 ILE A C 1
ATOM 775 O O . ILE A 1 98 ? 17.634 -16.036 -23.576 1.00 47.00 98 ILE A O 1
ATOM 779 N N . ALA A 1 99 ? 19.285 -17.496 -23.150 1.00 44.03 99 ALA A N 1
ATOM 780 C CA . ALA A 1 99 ? 20.268 -16.964 -24.091 1.00 44.03 99 ALA A CA 1
ATOM 781 C C . ALA A 1 99 ? 21.334 -18.041 -24.323 1.00 44.03 99 ALA A C 1
ATOM 783 O O . ALA A 1 99 ? 22.450 -17.952 -23.826 1.00 44.03 99 ALA A O 1
ATOM 784 N N . GLU A 1 100 ? 20.943 -19.092 -25.036 1.00 43.03 100 GLU A N 1
ATOM 785 C CA . GLU A 1 100 ? 21.879 -19.957 -25.747 1.00 43.03 100 GLU A CA 1
ATOM 786 C C . GLU A 1 100 ? 21.372 -20.002 -27.191 1.00 43.03 100 GLU A C 1
ATOM 788 O O . GLU A 1 100 ? 20.325 -20.585 -27.480 1.00 43.03 100 GLU A O 1
ATOM 793 N N . ALA A 1 101 ? 22.046 -19.237 -28.046 1.00 47.25 101 ALA A N 1
ATOM 794 C CA . ALA A 1 101 ? 21.919 -19.218 -29.495 1.00 47.25 101 ALA A CA 1
ATOM 795 C C . ALA A 1 101 ? 23.321 -19.006 -30.068 1.00 47.25 101 ALA A C 1
ATOM 797 O O . ALA A 1 101 ? 24.063 -18.187 -29.473 1.00 47.25 101 ALA A O 1
#

Foldseek 3Di:
DDDPPPPDPDPQPQQDDDPVNVVVLVVDDPLLSVLLRVVCSVCVPQPEDEDELVVVCVVVVHDSVSSVVSVVVCVVVCVCVVGHPYYHHDDPPDPDDDDDD

Mean predicted aligned error: 12.01 Å

Solvent-accessible surface area (backbone atoms only — not comparable to full-atom values): 6410 Å² total; per-residue (Å²): 135,85,84,79,77,77,76,71,77,74,83,75,82,71,65,83,80,49,70,69,58,50,60,59,41,64,79,44,5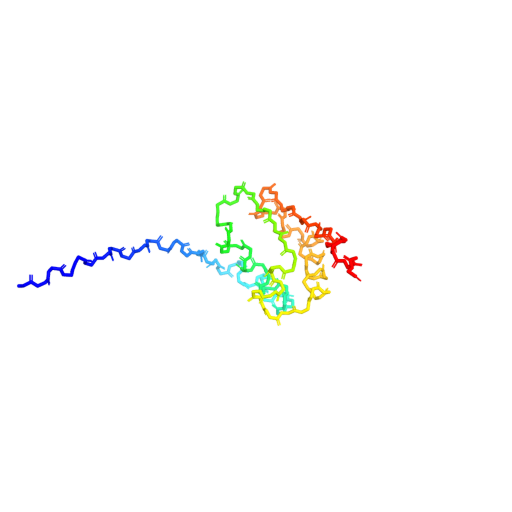5,71,72,36,34,54,49,53,52,53,50,38,62,75,42,73,81,31,84,49,46,81,42,46,57,64,60,49,17,62,75,69,74,47,57,52,68,59,50,55,52,28,53,52,50,38,50,75,72,42,55,52,71,80,60,35,76,40,79,44,74,52,76,77,73,73,80,75,78,90,87,88,129

Nearest PDB structures (foldseek):
  7rmw-assembly3_E  TM=6.863E-01  e=4.234E+00  Bacillus subtilis
  6ltj-assembly1_O  TM=4.194E-01  e=7.515E+00  Homo sapiens
  4dey-assembly1_A  TM=3.054E-01  e=5.126E+00  Oryctolagus cuniculus

pLDDT: mean 70.21, std 15.49, range [37.41, 87.5]